Protein AF-A0A852JJP1-F1 (afdb_monomer_lite)

Foldseek 3Di:
DVVVVVVVVVVVVVVPDDPVVVVVVVVVLPPDDLDPPDPSVVVVLVVVQVVCVVVPDPDGDDDDDDDDDDDDDPVDDDDDFDADPVRDTD

Sequence (90 aa):
TSLSTHEDMRTAFMAEMKAENIKQFLYNFTRLPHLAGTEENMHLAQQIQAEWKKFGLDSVQLVHYDVLLSYPDDTKPNYISIIDEHGNKV

Organism: Spizella passerina (NCBI:txid40210)

Structure (mmCIF, N/CA/C/O backbone):
data_AF-A0A852JJP1-F1
#
_entry.id   AF-A0A852JJP1-F1
#
loop_
_atom_site.group_PDB
_atom_site.id
_atom_site.type_symbol
_atom_site.label_atom_id
_atom_site.label_alt_id
_atom_site.label_comp_id
_atom_site.label_asym_id
_atom_site.label_entity_id
_atom_site.label_seq_id
_atom_site.pdbx_PDB_ins_code
_atom_site.Cartn_x
_atom_site.Cartn_y
_atom_site.Cartn_z
_atom_site.occupancy
_atom_site.B_iso_or_equiv
_atom_site.auth_seq_id
_atom_site.auth_comp_id
_atom_site.auth_asym_id
_atom_site.auth_atom_id
_atom_site.pdbx_PDB_model_num
ATOM 1 N N . THR A 1 1 ? -35.397 14.410 20.262 1.00 57.31 1 THR A N 1
ATOM 2 C CA . THR A 1 1 ? -34.596 13.393 20.976 1.00 57.31 1 THR A CA 1
ATOM 3 C C . THR A 1 1 ? -33.714 12.576 20.036 1.00 57.31 1 THR A C 1
ATOM 5 O O . THR A 1 1 ? -32.559 12.409 20.370 1.00 57.31 1 THR A O 1
ATOM 8 N N . SER A 1 2 ? -34.167 12.144 18.848 1.00 61.16 2 SER A N 1
ATOM 9 C CA . SER A 1 2 ? -33.311 11.426 17.866 1.00 61.16 2 SER A CA 1
ATOM 10 C C . SER A 1 2 ? -32.251 12.299 17.156 1.00 61.16 2 SER A C 1
ATOM 12 O O . SER A 1 2 ? -31.160 11.823 1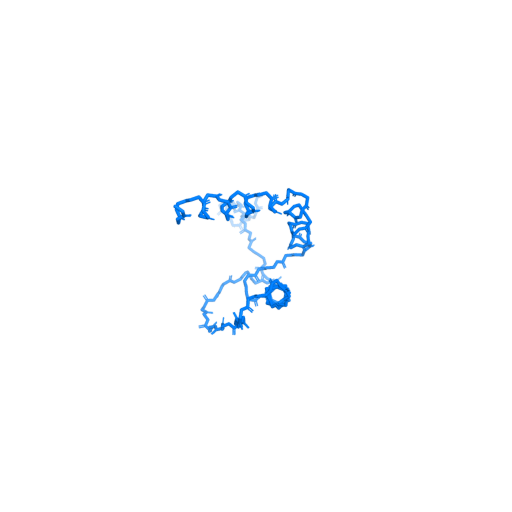6.863 1.00 61.16 2 SER A O 1
ATOM 14 N N . LEU A 1 3 ? -32.519 13.588 16.912 1.00 62.12 3 LEU A N 1
ATOM 15 C CA . LEU A 1 3 ? -31.539 14.493 16.284 1.00 62.12 3 LEU A CA 1
ATOM 16 C C . LEU A 1 3 ? -30.310 14.772 17.168 1.00 62.12 3 LEU A C 1
ATOM 18 O O . LEU A 1 3 ? -29.207 14.880 16.643 1.00 62.12 3 LEU A O 1
ATOM 22 N N . SER A 1 4 ? -30.477 14.846 18.495 1.00 73.81 4 SER A N 1
ATOM 23 C CA . SER A 1 4 ? -29.354 15.106 19.408 1.00 73.81 4 SER A CA 1
ATOM 24 C C . SER A 1 4 ? -28.415 13.907 19.509 1.00 73.81 4 SER A C 1
ATOM 26 O O . SER A 1 4 ? -27.208 14.084 19.481 1.00 73.81 4 SER A O 1
ATOM 28 N N . THR A 1 5 ? -28.943 12.679 19.502 1.00 80.94 5 THR A N 1
ATOM 29 C CA . THR A 1 5 ? -28.110 11.468 19.567 1.00 80.94 5 THR A CA 1
ATOM 30 C C . THR A 1 5 ? -27.221 11.295 18.336 1.00 80.94 5 THR A C 1
ATOM 32 O O . THR A 1 5 ? -26.097 10.821 18.458 1.00 80.94 5 THR A O 1
ATOM 35 N N . HIS A 1 6 ? -27.687 11.703 17.150 1.00 84.81 6 HIS A N 1
ATOM 36 C CA . HIS A 1 6 ? -26.858 11.686 15.940 1.00 84.81 6 HIS A CA 1
ATOM 37 C C . HIS A 1 6 ? -25.733 12.728 15.987 1.00 84.81 6 HIS A C 1
ATOM 39 O O . HIS A 1 6 ? -24.606 12.428 15.593 1.00 84.81 6 HIS A O 1
ATOM 45 N N . GLU A 1 7 ? -26.023 13.933 16.483 1.00 87.88 7 GLU A N 1
ATOM 46 C CA . GLU A 1 7 ? -25.020 14.985 16.693 1.00 87.88 7 GLU A CA 1
ATOM 47 C C . GLU A 1 7 ? -23.965 14.560 17.733 1.00 87.88 7 GLU A C 1
ATOM 49 O O . GLU A 1 7 ? -22.766 14.743 17.503 1.00 87.88 7 GLU A O 1
ATOM 54 N N . ASP A 1 8 ? -24.387 13.907 18.819 1.00 92.62 8 ASP A N 1
ATOM 55 C CA . ASP A 1 8 ? -23.498 13.386 19.863 1.00 92.62 8 ASP A CA 1
ATOM 56 C C . ASP A 1 8 ? -22.589 12.269 19.325 1.00 92.62 8 ASP A C 1
ATOM 58 O O . ASP A 1 8 ? -21.374 12.299 19.531 1.00 92.62 8 ASP A O 1
ATOM 62 N N . MET A 1 9 ? -23.146 11.321 18.557 1.00 95.19 9 MET A N 1
ATOM 63 C CA . MET A 1 9 ? -22.371 10.257 17.902 1.00 95.19 9 MET A CA 1
ATOM 64 C C . MET A 1 9 ? -21.361 10.817 16.898 1.00 95.19 9 MET A C 1
ATOM 66 O O . MET A 1 9 ? -20.205 10.394 16.892 1.00 95.19 9 MET A O 1
ATOM 70 N N . ARG A 1 10 ? -21.768 11.791 16.071 1.00 95.19 10 ARG A N 1
ATOM 71 C CA . ARG A 1 10 ? -20.858 12.459 15.129 1.00 95.19 10 ARG A CA 1
ATOM 72 C C . ARG A 1 10 ? -19.714 13.128 15.880 1.00 95.19 10 ARG A C 1
ATOM 74 O O . ARG A 1 10 ? -18.561 12.998 15.483 1.00 95.19 10 ARG A O 1
ATOM 81 N N . THR A 1 11 ? -20.025 13.838 16.959 1.00 96.88 11 THR A N 1
ATOM 82 C CA . THR A 1 11 ? -19.025 14.556 17.756 1.00 96.88 11 THR A CA 1
ATOM 83 C C . THR A 1 11 ? -18.037 13.589 18.404 1.00 96.88 11 THR A C 1
ATOM 85 O O . THR A 1 11 ? -16.831 13.798 18.292 1.00 96.88 11 THR A O 1
ATOM 88 N N . ALA A 1 12 ? -18.525 12.500 19.003 1.00 96.81 12 ALA A N 1
ATOM 89 C CA . ALA A 1 12 ? -17.679 11.458 19.580 1.00 96.81 12 ALA A CA 1
ATOM 90 C C . ALA A 1 12 ? -16.774 10.801 18.525 1.00 96.81 12 ALA A C 1
ATOM 92 O O . ALA A 1 12 ? -15.571 10.671 18.742 1.00 96.81 12 ALA A O 1
ATOM 93 N N . PHE A 1 13 ? -17.325 10.465 17.355 1.00 96.94 13 PHE A N 1
ATOM 94 C CA . PHE A 1 13 ? -16.562 9.897 16.243 1.00 96.94 13 PHE A CA 1
ATOM 95 C C . PHE A 1 13 ? -15.435 10.830 15.778 1.00 96.94 13 PHE A C 1
ATOM 97 O O . PHE A 1 13 ? -14.282 10.415 15.671 1.00 96.94 13 PHE A O 1
ATOM 104 N N . MET A 1 14 ? -15.748 12.109 15.548 1.00 97.50 14 MET A N 1
ATOM 105 C CA . MET A 1 14 ? -14.753 13.097 15.120 1.00 97.50 14 MET A CA 1
ATOM 106 C C . MET A 1 14 ? -13.681 13.327 16.188 1.00 97.50 14 MET A C 1
ATOM 108 O O . MET A 1 14 ? -12.511 13.492 15.852 1.00 97.50 14 MET A O 1
ATOM 112 N N . ALA A 1 15 ? -14.066 13.318 17.466 1.00 97.88 15 ALA A N 1
ATOM 113 C CA . ALA A 1 15 ? -13.139 13.494 18.573 1.00 97.88 15 ALA A CA 1
ATOM 114 C C . ALA A 1 15 ? -12.171 12.313 18.724 1.00 97.88 15 ALA A C 1
ATOM 116 O O . ALA A 1 15 ? -11.041 12.531 19.162 1.00 97.88 15 ALA A O 1
ATOM 117 N N . GLU A 1 16 ? -12.572 11.089 18.373 1.00 98.06 16 GLU A N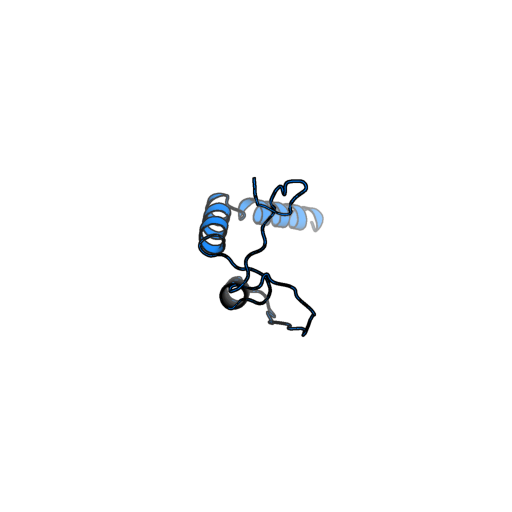 1
ATOM 118 C CA . GLU A 1 16 ? -11.728 9.894 18.504 1.00 98.06 16 GLU A CA 1
ATOM 119 C C . GLU A 1 16 ? -10.611 9.830 17.450 1.00 98.06 16 GLU A C 1
ATOM 121 O O . GLU A 1 16 ? -9.551 9.255 17.693 1.00 98.06 16 GLU A O 1
ATOM 126 N N . MET A 1 17 ? -10.779 10.490 16.301 1.00 97.81 17 MET A N 1
ATOM 127 C CA . MET A 1 17 ? -9.739 10.552 15.272 1.00 97.81 17 MET A CA 1
ATOM 128 C C . MET A 1 17 ? -8.549 11.412 15.728 1.00 97.81 17 MET A C 1
ATOM 130 O O . MET A 1 17 ? -8.630 12.638 15.805 1.00 97.81 17 MET A O 1
ATOM 134 N N . LYS A 1 18 ? -7.407 10.772 16.017 1.00 98.50 18 LYS A N 1
ATOM 135 C CA . LYS A 1 18 ? -6.178 11.447 16.472 1.00 98.50 18 LYS A CA 1
ATOM 136 C C . LYS A 1 18 ? -5.129 11.528 15.364 1.00 98.50 18 LYS A C 1
ATOM 138 O O . LYS A 1 18 ? -4.782 10.517 14.757 1.00 98.50 18 LYS A O 1
ATOM 143 N N . ALA A 1 19 ? -4.544 12.712 15.176 1.00 98.69 19 ALA A N 1
ATOM 144 C CA . ALA A 1 19 ? -3.486 12.937 14.187 1.00 98.69 19 ALA A CA 1
ATOM 145 C C . ALA A 1 19 ? -2.245 12.050 14.410 1.00 98.69 19 ALA A C 1
ATOM 147 O O . ALA A 1 19 ? -1.661 11.560 13.446 1.00 98.69 19 ALA A O 1
ATOM 148 N N . GLU A 1 20 ? -1.869 11.785 15.666 1.00 98.69 20 GLU A N 1
ATOM 149 C CA . GLU A 1 20 ? -0.704 10.940 15.970 1.00 98.69 20 GLU A CA 1
ATOM 150 C C . GLU A 1 20 ? -0.916 9.481 15.537 1.00 98.69 20 GLU A C 1
ATOM 152 O O . GLU A 1 20 ? 0.011 8.848 15.035 1.00 98.69 20 GLU A O 1
ATOM 157 N N . ASN A 1 21 ? -2.149 8.968 15.622 1.00 98.62 21 ASN A N 1
ATOM 158 C CA . ASN A 1 21 ? -2.470 7.628 15.126 1.00 98.62 21 ASN A CA 1
ATOM 159 C C . ASN A 1 21 ? -2.309 7.568 13.601 1.00 98.62 21 ASN A C 1
ATOM 161 O O . ASN A 1 21 ? -1.699 6.636 13.086 1.00 98.62 21 ASN A O 1
ATOM 165 N N . ILE A 1 22 ? -2.785 8.591 12.879 1.00 98.69 22 ILE A N 1
ATOM 166 C CA . ILE A 1 22 ? -2.638 8.691 11.415 1.00 98.69 22 ILE A CA 1
ATOM 167 C C . ILE A 1 22 ? -1.156 8.711 11.025 1.00 98.69 22 ILE A C 1
ATOM 169 O O . ILE A 1 22 ? -0.743 7.982 10.124 1.00 98.69 22 ILE A O 1
ATOM 173 N N . LYS A 1 23 ? -0.341 9.500 11.733 1.00 98.81 23 LYS A N 1
ATOM 174 C CA . LYS A 1 23 ? 1.112 9.548 11.537 1.00 98.81 23 LYS A CA 1
ATOM 175 C C . LYS A 1 23 ? 1.764 8.182 11.765 1.00 98.81 23 LYS A C 1
ATOM 177 O O . LYS A 1 23 ? 2.616 7.789 10.972 1.00 98.81 23 LYS A O 1
ATOM 182 N N . GLN A 1 24 ? 1.360 7.450 12.805 1.00 98.75 24 GLN A N 1
ATOM 183 C CA . GLN A 1 24 ? 1.894 6.116 13.083 1.00 98.75 24 GLN A CA 1
ATOM 184 C C . GLN A 1 24 ? 1.493 5.093 12.009 1.00 98.75 24 GLN A C 1
ATOM 186 O O . GLN A 1 24 ? 2.343 4.315 11.576 1.00 98.75 24 GLN A O 1
ATOM 191 N N . PHE A 1 25 ? 0.236 5.105 11.549 1.00 98.75 25 PHE A N 1
ATOM 192 C CA . PHE A 1 25 ? -0.211 4.246 10.445 1.00 98.75 25 PHE A CA 1
ATOM 193 C C . PHE A 1 25 ? 0.568 4.537 9.165 1.00 98.75 25 PHE A C 1
ATOM 195 O O . PHE A 1 25 ? 1.089 3.610 8.550 1.00 98.75 25 PHE A O 1
ATOM 202 N N . LEU A 1 26 ? 0.720 5.817 8.810 1.00 98.81 26 LEU A N 1
ATOM 203 C CA . LEU A 1 26 ? 1.511 6.223 7.652 1.00 98.81 26 LEU A CA 1
ATOM 204 C C . LEU A 1 26 ? 2.948 5.711 7.768 1.00 98.81 26 LEU A C 1
ATOM 206 O O . LEU A 1 26 ? 3.415 5.029 6.863 1.00 98.81 26 LEU A O 1
ATOM 210 N N . TYR A 1 27 ? 3.616 5.978 8.895 1.00 98.62 27 TYR A N 1
ATOM 211 C CA . TYR A 1 27 ? 4.982 5.513 9.124 1.00 98.62 27 TYR A CA 1
ATOM 212 C C . TYR A 1 27 ? 5.107 3.995 8.967 1.00 98.62 27 TYR A C 1
ATOM 214 O O . TYR A 1 27 ? 6.047 3.535 8.326 1.00 98.62 27 TYR A O 1
ATOM 222 N N . ASN A 1 28 ? 4.165 3.224 9.519 1.00 98.25 28 ASN A N 1
ATOM 223 C CA . ASN A 1 28 ? 4.177 1.765 9.449 1.00 98.25 28 ASN A CA 1
ATOM 224 C C . ASN A 1 28 ? 3.977 1.247 8.018 1.00 98.25 28 ASN A C 1
ATOM 226 O O . ASN A 1 28 ? 4.695 0.339 7.604 1.00 98.25 28 ASN A O 1
ATOM 230 N N . PHE A 1 29 ? 3.035 1.821 7.264 1.00 98.50 29 PHE A N 1
ATOM 231 C CA . PHE A 1 29 ? 2.696 1.349 5.919 1.00 98.50 29 PHE A CA 1
ATOM 232 C C . PHE A 1 29 ? 3.731 1.746 4.863 1.00 98.50 29 PHE A C 1
ATOM 234 O O . PHE A 1 29 ? 3.873 1.045 3.869 1.00 98.50 29 PHE A O 1
ATOM 241 N N . THR A 1 30 ? 4.511 2.808 5.081 1.00 98.38 30 THR A N 1
ATOM 242 C CA . THR A 1 30 ? 5.504 3.285 4.100 1.00 98.38 30 THR A CA 1
ATOM 243 C C . THR A 1 30 ? 6.920 2.747 4.322 1.00 98.38 30 THR A C 1
ATOM 245 O O . THR A 1 30 ? 7.867 3.272 3.738 1.00 98.38 30 THR A O 1
ATOM 248 N N . ARG A 1 31 ? 7.120 1.747 5.193 1.00 98.12 31 ARG A N 1
ATOM 249 C CA . ARG A 1 31 ? 8.474 1.249 5.515 1.00 98.12 31 ARG A CA 1
ATOM 250 C C . ARG A 1 31 ? 9.127 0.476 4.375 1.00 98.12 31 ARG A C 1
ATOM 252 O O . ARG A 1 31 ? 10.352 0.476 4.292 1.00 98.12 31 ARG A O 1
ATOM 259 N N . LEU A 1 32 ? 8.331 -0.195 3.548 1.00 98.12 32 LEU A N 1
ATOM 260 C CA . LEU A 1 32 ? 8.796 -1.048 2.457 1.00 98.12 32 LEU A CA 1
ATOM 261 C C . LEU A 1 32 ? 7.953 -0.800 1.196 1.00 98.12 32 LEU A C 1
ATOM 263 O O . LEU A 1 32 ? 6.760 -0.512 1.319 1.00 98.12 32 LEU A O 1
ATOM 267 N N . PRO A 1 33 ? 8.532 -0.914 -0.015 1.00 98.44 33 PRO A N 1
ATOM 268 C CA . PRO A 1 33 ? 7.762 -0.858 -1.252 1.00 98.44 33 PRO A CA 1
ATOM 269 C C . PRO A 1 33 ? 6.740 -1.999 -1.317 1.00 98.44 33 PRO A C 1
ATOM 271 O O . PRO A 1 33 ? 7.100 -3.170 -1.276 1.00 98.44 33 PRO A O 1
ATOM 274 N N . HIS A 1 34 ? 5.466 -1.657 -1.477 1.00 98.44 34 HIS A N 1
ATOM 275 C CA . HIS A 1 34 ? 4.348 -2.604 -1.519 1.00 98.44 34 HIS A CA 1
ATOM 276 C C . HIS A 1 34 ? 3.639 -2.526 -2.884 1.00 98.44 34 HIS A C 1
ATOM 278 O O . HIS A 1 34 ? 2.459 -2.188 -2.997 1.00 98.44 34 HIS A O 1
ATOM 284 N N . LEU A 1 35 ? 4.393 -2.760 -3.962 1.00 98.38 35 LEU A N 1
ATOM 285 C CA . LEU A 1 35 ? 3.847 -2.762 -5.322 1.00 98.38 35 LEU A CA 1
ATOM 286 C C . LEU A 1 35 ? 2.748 -3.833 -5.458 1.00 98.38 35 LEU A C 1
ATOM 288 O O . LEU A 1 35 ? 2.836 -4.907 -4.867 1.00 98.38 35 LEU A O 1
ATOM 292 N N . ALA A 1 36 ? 1.699 -3.552 -6.234 1.00 98.38 36 ALA A N 1
ATOM 293 C CA . ALA A 1 36 ? 0.635 -4.524 -6.477 1.00 98.38 36 ALA A CA 1
ATOM 294 C C . ALA A 1 36 ? 1.226 -5.861 -6.952 1.00 98.38 36 ALA A C 1
ATOM 296 O O . ALA A 1 36 ? 2.182 -5.856 -7.713 1.00 98.38 36 ALA A O 1
ATOM 297 N N . GLY A 1 37 ? 0.674 -6.985 -6.488 1.00 97.50 37 GLY A N 1
ATOM 298 C CA . GLY A 1 37 ? 1.132 -8.326 -6.866 1.00 97.50 37 GLY A CA 1
ATOM 299 C C . GLY A 1 37 ? 2.439 -8.811 -6.222 1.00 97.50 37 GLY A C 1
ATOM 300 O O . GLY A 1 37 ? 2.823 -9.947 -6.486 1.00 97.50 37 GLY A O 1
ATOM 301 N N . THR A 1 38 ? 3.110 -8.017 -5.376 1.00 98.25 38 THR A N 1
ATOM 302 C CA . THR A 1 38 ? 4.312 -8.461 -4.644 1.00 98.25 38 THR A CA 1
ATOM 303 C C . THR A 1 38 ? 3.988 -9.044 -3.265 1.00 98.25 38 THR A C 1
ATOM 305 O O . THR A 1 38 ? 2.907 -8.827 -2.710 1.00 98.25 38 THR A O 1
ATOM 308 N N . GLU A 1 39 ? 4.952 -9.771 -2.689 1.00 98.25 39 GLU A N 1
ATOM 309 C CA . GLU A 1 39 ? 4.856 -10.369 -1.350 1.00 98.25 39 GLU A CA 1
ATOM 310 C C . GLU A 1 39 ? 4.633 -9.315 -0.252 1.00 98.25 39 GLU A C 1
ATOM 312 O O . GLU A 1 39 ? 3.737 -9.463 0.577 1.00 98.25 39 GLU A O 1
ATOM 317 N N . GLU A 1 40 ? 5.354 -8.191 -0.300 1.00 98.38 40 GLU A N 1
ATOM 318 C CA . GLU A 1 40 ? 5.194 -7.109 0.682 1.00 98.38 40 GLU A CA 1
ATOM 319 C C . GLU A 1 40 ? 3.790 -6.489 0.663 1.00 98.38 40 GLU A C 1
ATOM 321 O O . GLU A 1 40 ? 3.233 -6.154 1.710 1.00 98.38 40 GLU A O 1
ATOM 326 N N . ASN A 1 41 ? 3.160 -6.391 -0.512 1.00 98.56 41 ASN A N 1
ATOM 327 C CA . ASN A 1 41 ? 1.776 -5.929 -0.589 1.00 98.56 41 ASN A CA 1
ATOM 328 C C . ASN A 1 41 ? 0.786 -6.955 -0.004 1.00 98.56 41 ASN A C 1
ATOM 330 O O . ASN A 1 41 ? -0.236 -6.565 0.564 1.00 98.56 41 ASN A O 1
ATOM 334 N N . MET A 1 42 ? 1.089 -8.258 -0.079 1.00 98.56 42 MET A N 1
ATOM 335 C CA . MET A 1 42 ? 0.310 -9.297 0.611 1.00 98.56 42 MET A CA 1
ATOM 336 C C . MET A 1 42 ? 0.472 -9.202 2.135 1.00 98.56 42 MET A C 1
ATOM 338 O O . MET A 1 42 ? -0.527 -9.276 2.853 1.00 98.56 42 MET A O 1
ATOM 342 N N . HIS A 1 43 ? 1.689 -8.977 2.640 1.00 98.56 43 HIS A N 1
ATOM 343 C CA . HIS A 1 43 ? 1.924 -8.752 4.071 1.00 98.56 43 HIS A CA 1
ATOM 344 C C . HIS A 1 43 ? 1.136 -7.546 4.592 1.00 98.56 43 HIS A C 1
ATOM 346 O O . HIS A 1 43 ? 0.461 -7.644 5.621 1.00 98.56 43 HIS A O 1
ATOM 352 N N . LEU A 1 44 ? 1.135 -6.435 3.848 1.00 98.62 44 LEU A N 1
ATOM 353 C CA . LEU A 1 44 ? 0.335 -5.259 4.187 1.00 98.62 44 LEU A CA 1
ATOM 354 C C . LEU A 1 44 ? -1.172 -5.571 4.202 1.00 98.62 44 LEU A C 1
ATOM 356 O O . LEU A 1 44 ? -1.875 -5.179 5.135 1.00 98.62 44 LEU A O 1
ATOM 360 N N . ALA A 1 45 ? -1.681 -6.322 3.219 1.00 98.75 45 ALA A N 1
ATOM 361 C CA . ALA A 1 45 ? -3.089 -6.719 3.179 1.00 98.75 45 ALA A CA 1
ATOM 362 C C . ALA A 1 45 ? -3.490 -7.579 4.395 1.00 98.75 45 ALA A C 1
ATOM 364 O O . ALA A 1 45 ? -4.556 -7.375 4.984 1.00 98.75 45 ALA A O 1
ATOM 365 N N . GLN A 1 46 ? -2.626 -8.508 4.814 1.00 98.69 46 GLN A N 1
ATOM 366 C CA . GLN A 1 46 ? -2.826 -9.326 6.014 1.00 98.69 46 GLN A CA 1
ATOM 367 C C . GLN A 1 46 ? -2.777 -8.488 7.298 1.00 98.69 46 GLN A C 1
ATOM 369 O O . GLN A 1 46 ? -3.595 -8.702 8.198 1.00 98.69 46 GLN A O 1
ATOM 374 N N . GLN A 1 47 ? -1.871 -7.506 7.373 1.00 98.56 47 GLN A N 1
ATOM 375 C CA . GLN A 1 47 ? -1.808 -6.569 8.493 1.00 98.56 47 GLN A CA 1
ATOM 376 C C . GLN A 1 47 ? -3.117 -5.780 8.622 1.00 98.56 47 GLN A C 1
ATOM 378 O O . GLN A 1 47 ? -3.714 -5.771 9.698 1.00 98.56 47 GLN A O 1
ATOM 383 N N . ILE A 1 48 ? -3.606 -5.184 7.528 1.00 98.75 48 ILE A N 1
ATOM 384 C CA . ILE A 1 48 ? -4.868 -4.428 7.520 1.00 98.75 48 ILE A CA 1
ATOM 385 C C . ILE A 1 48 ? -6.038 -5.335 7.910 1.00 98.75 48 ILE A C 1
ATOM 387 O O . ILE A 1 48 ? -6.868 -4.946 8.733 1.00 98.75 48 ILE A O 1
ATOM 391 N N . GLN A 1 49 ? -6.088 -6.567 7.389 1.00 98.75 49 GLN A N 1
ATOM 392 C CA . GLN A 1 49 ? -7.114 -7.535 7.778 1.00 98.75 49 GLN A CA 1
ATOM 393 C C . GLN A 1 49 ? -7.116 -7.772 9.299 1.00 98.75 49 GLN A C 1
ATOM 395 O O . GLN A 1 49 ? -8.182 -7.806 9.918 1.00 98.75 49 GLN A O 1
ATOM 400 N N . ALA A 1 50 ? -5.942 -7.966 9.903 1.00 98.69 50 ALA A N 1
ATOM 401 C CA . ALA A 1 50 ? -5.815 -8.202 11.338 1.00 98.69 50 ALA A CA 1
ATOM 402 C C . ALA A 1 50 ? -6.198 -6.962 12.164 1.00 98.69 50 ALA A C 1
ATOM 404 O O . ALA A 1 50 ? -6.925 -7.086 13.153 1.00 98.69 50 ALA A 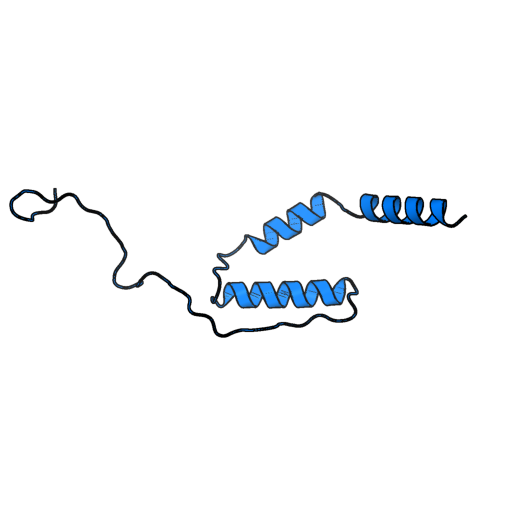O 1
ATOM 405 N N . GLU A 1 51 ? -5.762 -5.772 11.746 1.00 98.69 51 GLU A N 1
ATOM 406 C CA . GLU A 1 51 ? -6.109 -4.499 12.386 1.00 98.69 51 GLU A CA 1
ATOM 407 C C . GLU A 1 51 ? -7.620 -4.249 12.355 1.00 98.69 51 GLU A C 1
ATOM 409 O O . GLU A 1 51 ? -8.215 -3.946 13.384 1.00 98.69 51 GLU A O 1
ATOM 414 N N . TRP A 1 52 ? -8.272 -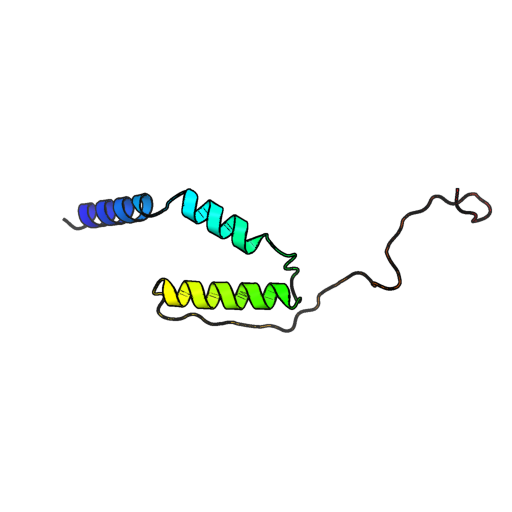4.473 11.216 1.00 98.81 52 TRP A N 1
ATOM 415 C CA . TRP A 1 52 ? -9.719 -4.307 11.069 1.00 98.81 52 TRP A CA 1
ATOM 416 C C . TRP A 1 52 ? -10.525 -5.266 11.946 1.00 98.81 52 TRP A C 1
ATOM 418 O O . TRP A 1 52 ? -11.497 -4.847 12.578 1.00 98.81 52 TRP A O 1
ATOM 428 N N . LYS A 1 53 ? -10.096 -6.532 12.051 1.00 98.62 53 LYS A N 1
ATOM 429 C CA . LYS A 1 53 ? -10.692 -7.483 13.005 1.00 98.62 53 LYS A CA 1
ATOM 430 C C . LYS A 1 53 ? -10.533 -6.983 14.441 1.00 98.62 53 LYS A C 1
ATOM 432 O O . LYS A 1 53 ? -11.478 -7.042 15.220 1.00 98.62 53 LYS A O 1
ATOM 437 N N . LYS A 1 54 ? -9.356 -6.452 14.786 1.00 98.56 54 LYS A N 1
ATOM 438 C CA . LYS A 1 54 ? -9.072 -5.893 16.116 1.00 98.56 54 LYS A CA 1
ATOM 439 C C . LYS A 1 54 ? -9.899 -4.639 16.422 1.00 98.56 54 LYS A C 1
ATOM 441 O O . LYS A 1 54 ? -10.276 -4.449 17.573 1.00 98.56 54 LYS A O 1
ATOM 446 N N . PHE A 1 55 ? -10.182 -3.796 15.429 1.00 98.31 55 PHE A N 1
ATOM 447 C CA . PHE A 1 55 ? -11.012 -2.597 15.599 1.00 98.31 55 PHE A CA 1
ATOM 448 C C . PHE A 1 55 ? -12.501 -2.906 15.793 1.00 98.31 55 PHE A C 1
ATOM 450 O O . PHE A 1 55 ? -13.242 -2.023 16.214 1.00 98.31 55 PHE A O 1
ATOM 457 N N . GLY A 1 56 ? -12.928 -4.149 15.542 1.00 98.50 56 GLY A N 1
ATOM 458 C CA . GLY A 1 56 ? -14.283 -4.612 15.833 1.00 98.50 56 GLY A CA 1
ATOM 459 C C . GLY A 1 56 ? -15.212 -4.677 14.624 1.00 98.50 56 GLY A C 1
ATOM 460 O O . GLY A 1 56 ? -16.424 -4.660 14.811 1.00 98.50 56 GLY A O 1
ATOM 461 N N . LEU A 1 57 ? -14.682 -4.750 13.396 1.00 98.62 57 LEU A N 1
ATOM 462 C CA . LEU A 1 57 ? -15.515 -5.056 12.229 1.00 98.62 57 LEU A CA 1
ATOM 463 C C . LEU A 1 57 ? -16.000 -6.513 12.274 1.00 98.62 57 LEU A C 1
ATOM 465 O O . LEU A 1 57 ? -15.206 -7.428 12.495 1.00 98.62 57 LEU A O 1
ATOM 469 N N . ASP A 1 58 ? -17.288 -6.725 11.993 1.00 98.44 58 ASP A N 1
ATOM 470 C CA . ASP A 1 58 ? -17.937 -8.042 12.085 1.00 98.44 58 ASP A CA 1
ATOM 471 C C . ASP A 1 58 ? -17.382 -9.067 11.084 1.00 98.44 58 ASP A C 1
ATOM 473 O O . ASP A 1 58 ? -17.284 -10.260 11.374 1.00 98.44 58 ASP A O 1
ATOM 477 N N . SER A 1 59 ? -17.017 -8.614 9.880 1.00 98.06 59 SER A N 1
ATOM 478 C CA . SER A 1 59 ? -16.465 -9.469 8.830 1.00 98.06 59 SER A CA 1
ATOM 479 C C . SER A 1 59 ? -15.323 -8.775 8.107 1.00 98.06 59 SER A C 1
ATOM 481 O O . SER A 1 59 ? -15.452 -7.638 7.659 1.00 98.06 59 SER A O 1
ATOM 483 N N . VAL A 1 60 ? -14.201 -9.484 7.966 1.00 98.62 60 VAL A N 1
ATOM 484 C CA . VAL A 1 60 ? -13.015 -8.998 7.256 1.00 98.62 60 VAL A CA 1
ATOM 485 C C . VAL A 1 60 ? -12.406 -10.145 6.458 1.00 98.62 60 VAL A C 1
ATOM 487 O O . VAL A 1 60 ? -11.968 -11.147 7.030 1.00 98.62 60 VAL A O 1
ATOM 490 N N . GLN A 1 61 ? -12.363 -9.999 5.136 1.00 98.38 61 GLN A N 1
ATOM 491 C CA . GLN A 1 61 ? -11.959 -11.049 4.200 1.00 98.38 61 GLN A CA 1
ATOM 492 C C . GLN A 1 61 ? -10.902 -10.522 3.227 1.00 98.38 61 GLN A C 1
ATOM 494 O O . GLN A 1 61 ? -10.920 -9.348 2.868 1.00 98.38 61 GLN A O 1
ATOM 499 N N . LEU A 1 62 ? -9.990 -11.398 2.800 1.00 98.56 62 LEU A N 1
ATOM 500 C CA . LEU A 1 62 ? -9.109 -11.137 1.663 1.00 98.56 62 LEU A CA 1
ATOM 501 C C . LEU A 1 62 ? -9.772 -11.720 0.416 1.00 98.56 62 LEU A C 1
ATOM 503 O O . LEU A 1 62 ? -10.010 -12.925 0.352 1.00 98.56 62 LEU A O 1
ATOM 507 N N . VAL A 1 63 ? -10.069 -10.867 -0.558 1.00 98.44 63 VAL A N 1
ATOM 508 C CA . VAL A 1 63 ? -10.662 -11.261 -1.840 1.00 98.44 63 VAL A CA 1
ATOM 509 C C . VAL A 1 63 ? -9.606 -11.067 -2.921 1.00 98.44 63 VAL A C 1
ATOM 511 O O . VAL A 1 63 ? -9.064 -9.972 -3.055 1.00 98.44 63 VAL A O 1
ATOM 514 N N . HIS A 1 64 ? -9.287 -12.130 -3.658 1.00 97.88 64 HIS A N 1
ATOM 515 C CA . HIS A 1 64 ? -8.220 -12.146 -4.659 1.00 97.88 64 HIS A CA 1
ATOM 516 C C . HIS A 1 64 ? -8.779 -12.336 -6.068 1.00 97.88 64 HIS A C 1
ATOM 518 O O . HIS A 1 64 ? -9.840 -12.931 -6.252 1.00 97.88 64 HIS A O 1
ATOM 524 N N . TYR A 1 65 ? -8.031 -11.836 -7.051 1.00 98.25 65 TYR A N 1
ATOM 525 C CA . TYR A 1 65 ? -8.324 -11.977 -8.471 1.00 98.25 65 TYR A CA 1
ATOM 526 C C . TYR A 1 65 ? -7.025 -12.171 -9.240 1.00 98.25 65 TYR A C 1
ATOM 528 O O . TYR A 1 65 ? -6.035 -11.488 -8.966 1.00 98.25 65 TYR A O 1
ATOM 536 N N . ASP A 1 66 ? -7.072 -13.037 -10.244 1.00 98.31 66 ASP A N 1
ATOM 537 C CA . ASP A 1 66 ? -5.994 -13.180 -11.212 1.00 98.31 66 ASP A CA 1
ATOM 538 C C . ASP A 1 66 ? -6.175 -12.124 -12.305 1.00 98.31 66 ASP A C 1
ATOM 540 O O . ASP A 1 66 ? -7.098 -12.187 -13.119 1.00 98.31 66 ASP A O 1
ATOM 544 N N . VAL A 1 67 ? -5.309 -11.111 -12.293 1.00 98.25 67 VAL A N 1
ATOM 545 C CA . VAL A 1 67 ? -5.338 -9.987 -13.237 1.00 98.25 67 VAL A CA 1
ATOM 546 C C . VAL A 1 67 ? -4.004 -9.862 -13.962 1.00 98.25 67 VAL A C 1
ATOM 548 O O . VAL A 1 67 ? -2.951 -10.195 -13.419 1.00 98.25 67 VAL A O 1
ATOM 551 N N . LEU A 1 68 ? -4.036 -9.356 -15.195 1.00 98.56 68 LEU A N 1
ATOM 552 C CA . LEU A 1 68 ? -2.819 -9.092 -15.956 1.00 98.56 68 LEU A CA 1
ATOM 553 C C . LEU A 1 68 ? -2.116 -7.843 -15.401 1.00 98.56 68 LEU A C 1
ATOM 555 O O . LEU A 1 68 ? -2.635 -6.734 -15.519 1.00 98.56 68 LEU A O 1
ATOM 559 N N . LEU A 1 69 ? -0.933 -8.031 -14.817 1.00 98.25 69 LEU A N 1
ATOM 560 C CA . LEU A 1 69 ? -0.032 -6.962 -14.371 1.00 98.25 69 LEU A CA 1
ATO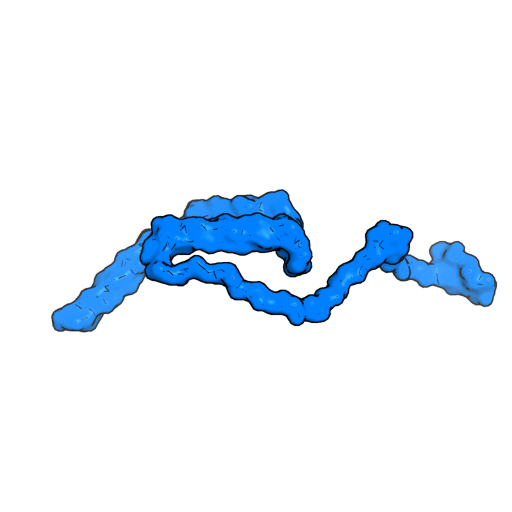M 561 C C . LEU A 1 69 ? 1.182 -6.857 -15.306 1.00 98.25 69 LEU A C 1
ATOM 563 O O . LEU A 1 69 ? 1.392 -7.709 -16.168 1.00 98.25 69 LEU A O 1
ATOM 567 N N . SER A 1 70 ? 1.980 -5.801 -15.143 1.00 98.00 70 SER A N 1
ATOM 568 C CA . SER A 1 70 ? 3.165 -5.537 -15.964 1.00 98.00 70 SER A CA 1
ATOM 569 C C . SER A 1 70 ? 4.300 -4.995 -15.100 1.00 98.00 70 SER A C 1
ATOM 571 O O . SER A 1 70 ? 4.106 -4.015 -14.382 1.00 98.00 70 SER A O 1
ATOM 573 N N . TYR A 1 71 ? 5.489 -5.585 -15.228 1.00 97.94 71 TYR A N 1
ATOM 574 C CA . TYR A 1 71 ? 6.711 -5.169 -14.534 1.00 97.94 71 TYR A CA 1
ATOM 575 C C . TYR A 1 71 ? 7.878 -5.062 -15.525 1.00 97.94 71 TYR A C 1
ATOM 577 O O . TYR A 1 71 ? 7.835 -5.702 -16.579 1.00 97.94 71 TYR A O 1
ATOM 585 N N . PRO A 1 72 ? 8.914 -4.264 -15.218 1.00 98.06 72 PRO A N 1
ATOM 586 C CA . PRO A 1 72 ? 10.169 -4.291 -15.963 1.00 98.06 72 PRO A CA 1
ATOM 587 C C . PRO A 1 72 ? 10.850 -5.668 -15.908 1.00 98.06 72 PRO A C 1
ATOM 589 O O . PRO A 1 72 ? 10.625 -6.444 -14.984 1.00 98.06 72 PRO A O 1
ATOM 592 N N . ASP A 1 73 ? 11.711 -5.947 -16.887 1.00 97.56 73 ASP A N 1
ATOM 593 C CA . ASP A 1 73 ? 12.623 -7.093 -16.845 1.00 97.56 73 ASP A CA 1
ATOM 594 C C . ASP A 1 73 ? 13.865 -6.716 -16.022 1.00 97.56 73 ASP A C 1
ATOM 596 O O . ASP A 1 73 ? 14.650 -5.856 -16.430 1.00 97.56 73 ASP A O 1
ATOM 600 N N . ASP A 1 74 ? 14.059 -7.371 -14.878 1.00 96.12 74 ASP A N 1
ATOM 601 C CA . ASP A 1 74 ? 15.179 -7.103 -13.965 1.00 96.12 74 ASP A CA 1
ATOM 602 C C . ASP A 1 74 ? 16.555 -7.368 -14.603 1.00 96.12 74 ASP A C 1
ATOM 604 O O . ASP A 1 74 ? 17.562 -6.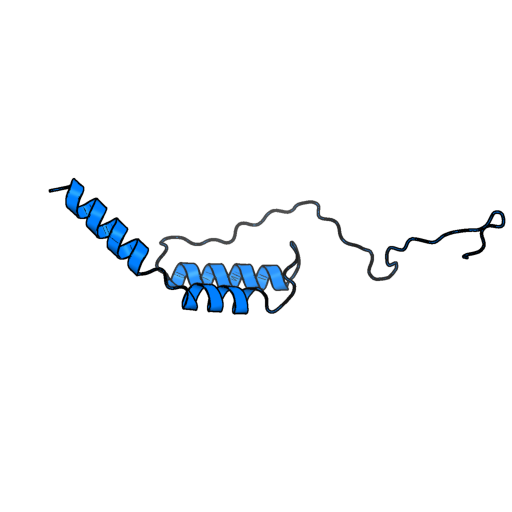788 -14.194 1.00 96.12 74 ASP A O 1
ATOM 608 N N . THR A 1 75 ? 16.615 -8.221 -15.631 1.00 98.12 75 THR A N 1
ATOM 609 C CA . THR A 1 75 ? 17.851 -8.533 -16.367 1.00 98.12 75 THR A CA 1
ATOM 610 C C . THR A 1 75 ? 18.084 -7.609 -17.562 1.00 98.12 75 THR A C 1
ATOM 612 O O . THR A 1 75 ? 19.205 -7.533 -18.073 1.00 98.12 75 THR A O 1
ATOM 615 N N . LYS A 1 76 ? 17.048 -6.882 -18.002 1.00 97.56 76 LYS A N 1
ATOM 616 C CA . LYS A 1 76 ? 17.094 -5.925 -19.117 1.00 97.56 76 LYS A CA 1
ATOM 617 C C . LYS A 1 76 ? 16.411 -4.610 -18.725 1.00 97.56 76 LYS A C 1
ATOM 619 O O . LYS A 1 76 ? 15.307 -4.327 -19.196 1.00 97.56 76 LYS A O 1
ATOM 624 N N . PRO A 1 77 ? 17.077 -3.776 -17.905 1.00 97.75 77 PRO A N 1
ATOM 625 C CA . PRO A 1 77 ? 16.526 -2.496 -17.487 1.00 97.75 77 PRO A CA 1
ATOM 626 C C . PRO A 1 77 ? 16.204 -1.594 -18.679 1.00 97.75 77 PRO A C 1
ATOM 628 O O . PRO A 1 77 ? 16.969 -1.499 -19.642 1.00 97.75 77 PRO A O 1
ATOM 631 N N . ASN A 1 78 ? 15.086 -0.880 -18.581 1.00 97.44 78 ASN A N 1
ATOM 632 C CA . ASN A 1 78 ? 14.702 0.110 -19.578 1.00 97.44 78 ASN A CA 1
ATOM 633 C C . ASN A 1 78 ? 15.680 1.294 -19.550 1.00 97.44 78 ASN A C 1
ATOM 635 O O . ASN A 1 78 ? 15.998 1.818 -18.483 1.00 97.44 78 ASN A O 1
ATOM 639 N N . TYR A 1 79 ? 16.122 1.751 -20.721 1.00 95.56 79 TYR A N 1
ATOM 640 C CA . TYR A 1 79 ? 16.967 2.937 -20.855 1.00 95.56 79 TYR A CA 1
ATOM 641 C C . TYR A 1 79 ? 16.617 3.725 -22.119 1.00 95.56 79 TYR A C 1
ATOM 643 O O . TYR A 1 79 ? 16.009 3.202 -23.051 1.00 95.56 79 TYR A O 1
ATOM 651 N N . ILE A 1 80 ? 17.022 4.994 -22.144 1.00 96.19 80 ILE A N 1
ATOM 652 C CA . ILE A 1 80 ? 16.958 5.872 -23.315 1.00 96.19 80 ILE A CA 1
ATOM 653 C C . ILE A 1 80 ? 18.395 6.282 -23.646 1.00 96.19 80 ILE A C 1
ATOM 655 O O . ILE A 1 80 ? 19.192 6.517 -22.739 1.00 96.19 80 ILE A O 1
ATOM 659 N N . SER A 1 81 ? 18.738 6.357 -24.931 1.00 95.19 81 SER A N 1
ATOM 660 C CA . SER A 1 81 ? 20.046 6.834 -25.395 1.00 95.19 81 SER A CA 1
ATOM 661 C C . SER A 1 81 ? 19.906 7.680 -26.653 1.00 95.19 81 SER A C 1
ATOM 663 O O . SER A 1 81 ? 19.023 7.422 -27.472 1.00 95.19 81 SER A O 1
ATOM 665 N N . ILE A 1 82 ? 20.807 8.646 -26.824 1.00 96.69 82 ILE A N 1
ATOM 666 C CA . ILE A 1 82 ? 21.002 9.338 -28.099 1.00 96.69 82 ILE A CA 1
ATOM 667 C C . ILE A 1 82 ? 21.974 8.502 -28.933 1.00 96.69 82 ILE A C 1
ATOM 669 O O . ILE A 1 82 ? 22.957 7.976 -28.408 1.00 96.69 82 ILE A O 1
ATOM 673 N N . ILE A 1 83 ? 21.670 8.357 -30.219 1.00 97.06 83 ILE A N 1
ATOM 674 C CA . ILE A 1 83 ? 22.515 7.663 -31.189 1.00 97.06 83 ILE A CA 1
ATOM 675 C C . ILE A 1 83 ? 22.922 8.638 -32.291 1.00 97.06 83 ILE A C 1
ATOM 677 O O . ILE A 1 83 ? 22.109 9.465 -32.709 1.00 97.06 83 ILE A O 1
ATOM 681 N N . ASP A 1 84 ? 24.178 8.564 -32.725 1.00 96.06 84 ASP A N 1
ATOM 682 C CA . ASP A 1 84 ? 24.642 9.290 -33.906 1.00 96.06 84 ASP A CA 1
ATOM 683 C C . ASP A 1 84 ? 24.120 8.636 -35.201 1.00 96.06 84 ASP A C 1
ATOM 685 O O . ASP A 1 84 ? 23.460 7.592 -35.187 1.00 96.06 84 ASP A O 1
ATOM 689 N N . GLU A 1 85 ? 24.423 9.245 -36.347 1.00 95.50 85 GLU A N 1
ATOM 690 C CA . GLU A 1 85 ? 24.048 8.720 -37.668 1.00 95.50 85 GLU A CA 1
ATOM 691 C C . GLU A 1 85 ? 24.674 7.349 -38.000 1.00 95.50 85 GLU A C 1
ATOM 693 O O . GLU A 1 85 ? 24.201 6.659 -38.902 1.00 95.50 85 GLU A O 1
ATOM 698 N N . HIS A 1 86 ? 25.697 6.927 -37.250 1.00 94.69 86 HIS A N 1
ATOM 699 C CA . HIS A 1 86 ? 26.385 5.644 -37.394 1.00 94.69 86 HIS A CA 1
ATOM 700 C C . HIS A 1 86 ? 25.861 4.573 -36.417 1.00 94.69 86 HIS A C 1
ATOM 702 O O . HIS A 1 86 ? 26.341 3.439 -36.439 1.00 94.69 86 HIS A O 1
ATOM 708 N N . GLY A 1 87 ? 24.878 4.899 -35.570 1.00 89.75 87 GLY A N 1
ATOM 709 C CA . GLY A 1 87 ? 24.316 3.989 -34.569 1.00 89.75 87 GLY A CA 1
ATOM 710 C C . GLY A 1 87 ? 25.167 3.843 -33.303 1.00 89.75 87 GLY A C 1
ATOM 711 O O . GLY A 1 87 ? 24.890 2.964 -32.482 1.00 89.75 87 GLY A O 1
ATOM 712 N N . ASN A 1 88 ? 26.182 4.690 -33.118 1.00 91.94 88 ASN A N 1
ATOM 713 C CA . ASN A 1 88 ? 26.975 4.727 -31.895 1.00 91.94 88 ASN A CA 1
ATOM 714 C C . ASN A 1 88 ? 26.261 5.553 -30.827 1.00 91.94 88 ASN A C 1
ATOM 716 O O . ASN A 1 88 ? 25.611 6.557 -31.117 1.00 91.94 88 ASN A O 1
ATOM 720 N N . LYS A 1 89 ? 26.413 5.137 -29.568 1.00 89.69 89 LYS A N 1
ATOM 721 C CA . LYS A 1 89 ? 25.912 5.899 -28.421 1.00 89.69 89 LYS A CA 1
ATOM 722 C C . LYS A 1 89 ? 26.766 7.155 -28.238 1.00 89.69 89 LYS A C 1
ATOM 724 O O . LYS A 1 89 ? 27.991 7.038 -28.202 1.00 89.69 89 LYS A O 1
ATOM 729 N N . VAL A 1 90 ? 26.103 8.307 -28.121 1.00 75.00 90 VAL A N 1
ATOM 730 C CA . VAL A 1 90 ? 26.714 9.616 -27.816 1.00 75.00 90 VAL A CA 1
ATOM 731 C C . VAL A 1 90 ? 26.688 9.872 -26.317 1.00 75.00 90 VAL A C 1
ATOM 733 O O . VAL A 1 90 ? 25.636 9.587 -25.698 1.00 75.00 90 VAL A O 1
#

Radius of gyration: 23.73 Å; chains: 1; bounding box: 62×28×59 Å

Secondary structure (DSSP, 8-state):
-HHHHHHHHHHHHHHH--HHHHHHHHHHHTSS---TTSHHHHHHHHHHHHHHHHHT-S---------------TTS------B-TTS-B-

InterPro domains:
  IPR039373 Transferrin receptor protein 1/Glutamate carboxypeptidase 2-like [PTHR10404] (5-85)

pLDDT: mean 95.4, std 7.93, range [57.31, 98.81]